Protein AF-A0A833PH75-F1 (afdb_monomer)

Mean predicted aligned error: 6.51 Å

pLDDT: mean 89.38, std 7.94, range [47.94, 96.06]

Sequence (144 aa):
MTLDDAKKLLNCRFNYELADLLGITNAANAELNKIYQVFSLYFEKLKEINEIVKTGDEQKIISISKDTNMYIQNGMSLAAIMANLISTPLFKVKRNVHGDVFTDKDGHPEILVDDSGMQVLDIEGLENALKQTHEGFNGSNTNL

Solvent-accessible surface area (backbone atoms only — not comparable to full-atom values): 8143 Å² total; per-residue (Å²): 135,53,75,67,57,52,52,50,53,51,51,54,50,52,53,51,59,49,50,53,52,51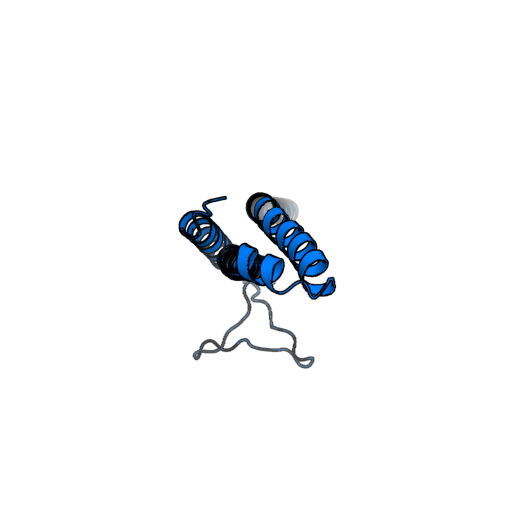,52,51,51,50,51,49,53,53,50,47,51,56,51,48,57,57,36,47,56,33,52,52,50,52,51,55,49,50,58,53,56,74,68,68,47,63,70,61,48,63,74,44,46,71,61,49,55,52,39,52,54,52,33,50,51,49,50,52,44,50,49,54,48,72,68,53,61,70,50,32,63,37,57,51,101,86,64,50,69,40,56,49,96,87,66,48,74,34,68,34,56,48,100,86,68,46,76,36,69,22,60,69,60,47,52,49,38,50,50,54,38,53,50,53,55,62,72,54,65,73,89,123

Nearest PDB structures (foldseek):
  6zw6-assembly1_A  TM=5.316E-01  e=1.282E+00  Nostoc punctiforme
  5eiu-assembly1_D  TM=4.679E-01  e=2.539E+00  Macaca mulatta

Secondary structure (DSSP, 8-state):
--HHHHHHHHHHHHHHHHHHHHHHHHHHHHHHHHHHHHHHHHHHHHHHHHHHHHTT-HHHHHHHHHHHHHHHHHHHHHHHHHHHHHTS-SBPBPB-TTSPBPB-TTSPBPBPB-TTSPBPB-HHHHHHHHHHHHHHHHHT----

Structure (mmCIF, N/CA/C/O backbone):
data_AF-A0A833PH75-F1
#
_entry.id   AF-A0A833PH75-F1
#
loop_
_atom_site.group_PDB
_atom_site.id
_atom_site.type_symbol
_atom_site.label_atom_id
_atom_site.label_alt_id
_atom_site.label_comp_id
_atom_site.label_asym_id
_atom_site.label_entity_id
_atom_site.label_seq_id
_atom_site.pdbx_PDB_ins_code
_atom_site.Cartn_x
_atom_site.Cartn_y
_atom_site.Cartn_z
_atom_site.occupancy
_atom_site.B_iso_or_equiv
_atom_site.auth_seq_id
_atom_site.auth_comp_id
_atom_site.auth_asym_id
_atom_site.auth_atom_id
_atom_site.pdbx_PDB_model_num
ATOM 1 N N . MET A 1 1 ? 34.985 -4.252 -29.484 1.00 70.19 1 MET A N 1
ATOM 2 C CA . MET A 1 1 ? 34.712 -4.165 -28.036 1.00 70.19 1 MET A CA 1
ATOM 3 C C . MET A 1 1 ? 35.459 -5.294 -27.355 1.00 70.19 1 MET A C 1
ATOM 5 O O . MET A 1 1 ? 35.337 -6.426 -27.813 1.00 70.19 1 MET A O 1
ATOM 9 N N . THR A 1 2 ? 36.282 -4.998 -26.350 1.00 93.50 2 THR A N 1
ATOM 10 C CA . THR A 1 2 ? 36.996 -6.036 -25.591 1.00 93.50 2 THR A CA 1
ATOM 11 C C . THR A 1 2 ? 36.107 -6.607 -24.482 1.00 93.50 2 THR A C 1
ATOM 13 O O . THR A 1 2 ? 35.103 -6.004 -24.102 1.00 93.50 2 THR A O 1
ATOM 16 N N . LEU A 1 3 ? 36.475 -7.773 -23.939 1.00 87.56 3 LEU A N 1
ATOM 17 C CA . LEU A 1 3 ? 35.796 -8.353 -22.774 1.00 87.56 3 LEU A CA 1
ATOM 18 C C . LEU A 1 3 ? 35.825 -7.405 -21.561 1.00 87.56 3 LEU A C 1
ATOM 20 O O . LEU A 1 3 ? 34.891 -7.395 -20.764 1.00 87.56 3 LEU A O 1
ATOM 24 N N . ASP A 1 4 ? 36.888 -6.612 -21.426 1.00 93.56 4 ASP A N 1
ATOM 25 C CA . ASP A 1 4 ? 37.040 -5.645 -20.339 1.00 93.56 4 ASP A CA 1
ATOM 26 C C . ASP A 1 4 ? 36.094 -4.445 -20.506 1.00 93.56 4 ASP A C 1
ATOM 28 O O . ASP A 1 4 ? 35.442 -4.028 -19.548 1.00 93.56 4 ASP A O 1
ATOM 32 N N . ASP A 1 5 ? 35.926 -3.960 -21.742 1.00 90.88 5 ASP A N 1
ATOM 33 C CA . ASP A 1 5 ? 34.956 -2.904 -22.064 1.00 90.88 5 ASP A CA 1
ATOM 34 C C . ASP A 1 5 ? 33.520 -3.364 -21.777 1.00 90.88 5 ASP A C 1
ATOM 36 O O . ASP A 1 5 ? 32.738 -2.635 -21.168 1.00 90.88 5 ASP A O 1
ATOM 40 N N . ALA A 1 6 ? 33.183 -4.602 -22.156 1.00 85.69 6 ALA A N 1
ATOM 41 C CA . ALA A 1 6 ? 31.864 -5.178 -21.901 1.00 85.69 6 ALA A CA 1
ATOM 42 C C . ALA A 1 6 ? 31.569 -5.302 -20.395 1.00 85.69 6 ALA A C 1
ATOM 44 O O . ALA A 1 6 ? 30.478 -4.953 -19.945 1.00 85.69 6 ALA A O 1
ATOM 45 N N . LYS A 1 7 ? 32.553 -5.738 -19.594 1.00 86.62 7 LYS A N 1
ATOM 46 C CA . LYS A 1 7 ? 32.425 -5.816 -18.127 1.00 86.62 7 LYS A CA 1
ATOM 47 C C . LYS A 1 7 ? 32.221 -4.443 -17.489 1.00 86.62 7 LYS A C 1
ATOM 49 O O . LYS A 1 7 ? 31.398 -4.313 -16.585 1.00 86.62 7 LYS A O 1
ATOM 54 N N . LYS A 1 8 ? 32.945 -3.421 -17.956 1.00 89.31 8 LYS A N 1
ATOM 55 C CA . LYS A 1 8 ? 32.794 -2.040 -17.473 1.00 89.31 8 LYS A CA 1
ATOM 56 C C . LYS A 1 8 ? 31.400 -1.492 -17.758 1.00 89.31 8 LYS A C 1
ATOM 58 O O . LYS A 1 8 ? 30.768 -0.972 -16.844 1.00 89.31 8 LYS A O 1
ATOM 63 N N . LEU A 1 9 ? 30.905 -1.660 -18.984 1.00 85.12 9 LEU A N 1
ATOM 64 C CA . LEU A 1 9 ? 29.565 -1.209 -19.372 1.00 85.12 9 LEU A CA 1
ATOM 65 C C . LEU A 1 9 ? 28.470 -1.894 -18.548 1.00 85.12 9 LEU A C 1
ATOM 67 O O . LEU A 1 9 ? 27.573 -1.219 -18.047 1.00 85.12 9 LEU A O 1
ATOM 71 N N . LEU A 1 10 ? 28.585 -3.209 -18.345 1.00 83.56 10 LEU A N 1
ATOM 72 C CA . LEU A 1 10 ? 27.644 -3.967 -17.525 1.00 83.56 10 LEU A CA 1
ATOM 73 C C . LEU A 1 10 ? 27.633 -3.465 -16.073 1.00 83.56 10 LEU A C 1
ATOM 75 O O . LEU A 1 10 ? 26.569 -3.221 -15.514 1.00 83.56 10 LEU A O 1
ATOM 79 N N . ASN A 1 11 ? 28.808 -3.246 -15.478 1.00 85.88 11 ASN A N 1
ATOM 80 C CA . ASN A 1 11 ? 28.910 -2.744 -14.108 1.00 85.88 11 ASN A CA 1
ATOM 81 C C . ASN A 1 11 ? 28.353 -1.314 -13.971 1.00 85.88 11 ASN A C 1
ATOM 83 O O . ASN A 1 11 ? 27.645 -1.013 -13.015 1.00 85.88 11 ASN A O 1
ATOM 87 N N . CYS A 1 12 ? 28.624 -0.425 -14.932 1.00 84.19 12 CYS A N 1
ATOM 88 C CA . CYS A 1 12 ? 28.032 0.916 -14.948 1.00 84.19 12 CYS A CA 1
ATOM 89 C C . CYS A 1 12 ? 26.501 0.862 -14.983 1.00 84.19 12 CYS A C 1
ATOM 91 O O . CYS A 1 12 ? 25.853 1.573 -14.218 1.00 84.19 12 CYS A O 1
ATOM 93 N N . ARG A 1 13 ? 25.936 -0.009 -15.822 1.00 81.69 13 ARG A N 1
ATOM 94 C CA . ARG A 1 13 ? 24.489 -0.194 -15.927 1.00 81.69 13 ARG A CA 1
ATOM 95 C C . ARG A 1 13 ? 23.872 -0.698 -14.621 1.00 81.69 13 ARG A C 1
ATOM 97 O O . ARG A 1 13 ? 22.929 -0.085 -14.134 1.00 81.69 13 ARG A O 1
ATOM 104 N N . PHE A 1 14 ? 24.43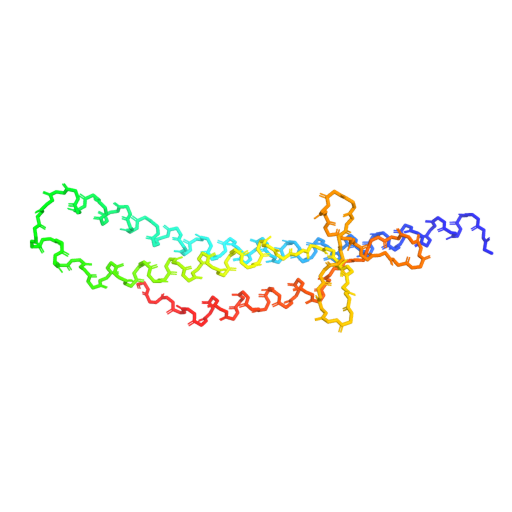4 -1.756 -14.034 1.00 83.88 14 PHE A N 1
ATOM 105 C CA . PHE A 1 14 ? 23.967 -2.284 -12.749 1.00 83.88 14 PHE A CA 1
ATOM 106 C C . PHE A 1 14 ? 23.964 -1.215 -11.656 1.00 83.88 14 PHE A C 1
ATOM 108 O O . PHE A 1 14 ? 22.999 -1.101 -10.910 1.00 83.88 14 PHE A O 1
ATOM 115 N N . ASN A 1 15 ? 25.020 -0.404 -11.568 1.00 85.69 15 ASN A N 1
ATOM 116 C CA . ASN A 1 15 ? 25.093 0.649 -10.556 1.00 85.69 15 ASN A CA 1
ATOM 117 C C . ASN A 1 15 ? 24.038 1.746 -10.758 1.00 85.69 15 ASN A C 1
ATOM 119 O O . ASN A 1 15 ? 23.555 2.291 -9.770 1.00 85.69 15 ASN A O 1
ATOM 123 N N . TYR A 1 16 ? 23.669 2.058 -12.004 1.00 85.31 16 TYR A N 1
ATOM 124 C CA . TYR A 1 16 ? 22.601 3.015 -12.294 1.00 85.31 16 TYR A CA 1
ATOM 125 C C . TYR A 1 16 ? 21.230 2.468 -11.869 1.00 85.31 16 TYR A C 1
ATOM 127 O O . TYR A 1 16 ? 20.540 3.104 -11.079 1.00 85.31 16 TYR A O 1
ATOM 135 N N . GLU A 1 17 ? 20.892 1.240 -12.279 1.00 83.44 17 GLU A N 1
ATOM 136 C CA . GLU A 1 17 ? 19.631 0.585 -11.891 1.00 83.44 17 GLU A CA 1
ATOM 137 C C . GLU A 1 17 ? 19.517 0.406 -10.363 1.00 83.44 17 GLU A C 1
ATOM 139 O O . GLU A 1 17 ? 18.447 0.596 -9.782 1.00 83.44 17 GLU A O 1
ATOM 144 N N . LEU A 1 18 ? 20.628 0.095 -9.682 1.00 84.81 18 LEU A N 1
ATOM 145 C CA . LEU A 1 18 ? 20.669 0.028 -8.219 1.00 84.81 18 LEU A CA 1
ATOM 146 C C . LEU A 1 18 ? 20.455 1.396 -7.565 1.00 84.81 18 LEU A C 1
ATOM 148 O O . LEU A 1 18 ? 19.778 1.471 -6.541 1.00 84.81 18 LEU A O 1
ATOM 152 N N . ALA A 1 19 ? 21.023 2.468 -8.123 1.00 89.00 19 ALA A N 1
ATOM 153 C CA . ALA A 1 19 ? 20.839 3.815 -7.594 1.00 89.00 19 ALA A CA 1
ATOM 154 C C . ALA A 1 19 ? 19.370 4.256 -7.683 1.00 89.00 19 ALA A C 1
ATOM 156 O O . ALA A 1 19 ? 18.834 4.769 -6.697 1.00 89.00 19 ALA A O 1
ATOM 157 N N . ASP A 1 20 ? 18.712 3.983 -8.810 1.00 87.56 20 ASP A N 1
ATOM 158 C CA . ASP A 1 20 ? 17.293 4.290 -9.013 1.00 87.56 20 ASP A CA 1
ATOM 159 C C . ASP A 1 20 ? 16.406 3.504 -8.036 1.00 87.56 20 ASP A C 1
ATOM 161 O O . ASP A 1 20 ? 15.569 4.082 -7.334 1.00 87.56 20 ASP A O 1
ATOM 165 N N . LEU A 1 21 ? 16.643 2.192 -7.910 1.00 87.06 21 LEU A N 1
ATOM 166 C CA . LEU A 1 21 ? 15.909 1.336 -6.975 1.00 87.06 21 LEU A CA 1
ATOM 167 C C . LEU A 1 21 ? 16.079 1.798 -5.520 1.00 87.06 21 LEU A C 1
ATOM 169 O O . LEU A 1 21 ? 15.104 1.852 -4.763 1.00 87.06 21 LEU A O 1
ATOM 173 N N . LEU A 1 22 ? 17.306 2.144 -5.120 1.00 89.69 22 LEU A N 1
ATOM 174 C CA . LEU A 1 22 ? 17.593 2.662 -3.783 1.00 89.69 22 LEU A CA 1
ATOM 175 C C . LEU A 1 22 ? 16.885 3.998 -3.539 1.00 89.69 22 LEU A C 1
ATOM 177 O O . LEU A 1 22 ? 16.297 4.184 -2.472 1.00 89.69 22 LEU A O 1
ATOM 181 N N . GLY A 1 23 ? 16.914 4.912 -4.511 1.00 92.00 23 GLY A N 1
ATOM 182 C CA . GLY A 1 23 ? 16.250 6.212 -4.420 1.00 92.00 23 GLY A CA 1
ATOM 183 C C . GLY A 1 23 ? 14.751 6.073 -4.158 1.00 92.00 23 GLY A C 1
ATOM 184 O O . GLY A 1 23 ? 14.233 6.631 -3.187 1.00 92.00 23 GLY A O 1
ATOM 185 N N . ILE A 1 24 ? 14.074 5.257 -4.964 1.00 89.81 24 ILE A N 1
ATOM 186 C CA . ILE A 1 24 ? 12.631 5.024 -4.842 1.00 89.81 24 ILE A CA 1
ATOM 187 C C . ILE A 1 24 ? 12.280 4.299 -3.548 1.00 89.81 24 ILE A C 1
ATOM 189 O O . ILE A 1 24 ? 11.356 4.709 -2.846 1.00 89.81 24 ILE A O 1
ATOM 193 N N . THR A 1 25 ? 13.023 3.251 -3.191 1.00 90.06 25 THR A N 1
ATOM 194 C CA . THR A 1 25 ? 12.748 2.482 -1.968 1.00 90.06 25 THR A CA 1
ATOM 195 C C . THR A 1 25 ? 12.897 3.361 -0.726 1.00 90.06 25 THR A C 1
ATOM 197 O O . THR A 1 25 ? 12.082 3.290 0.195 1.00 90.06 25 THR A O 1
ATOM 200 N N . ASN A 1 26 ? 13.896 4.247 -0.708 1.00 94.31 26 ASN A N 1
ATOM 201 C CA . ASN A 1 26 ? 14.068 5.216 0.371 1.00 94.31 26 ASN A CA 1
ATOM 202 C C . ASN A 1 26 ? 12.907 6.217 0.434 1.00 94.31 26 ASN A C 1
ATOM 204 O O . ASN A 1 26 ? 12.416 6.498 1.528 1.00 94.31 26 ASN A O 1
ATOM 208 N N . ALA A 1 27 ? 12.439 6.720 -0.712 1.00 94.25 27 ALA A N 1
ATOM 209 C CA . ALA A 1 27 ? 11.283 7.612 -0.771 1.00 94.25 27 ALA A CA 1
ATOM 210 C C . ALA A 1 27 ? 10.000 6.924 -0.269 1.00 94.25 27 ALA A C 1
ATOM 212 O O . ALA A 1 27 ? 9.290 7.488 0.565 1.00 94.25 27 ALA A O 1
ATOM 213 N N . ALA A 1 28 ? 9.747 5.683 -0.695 1.00 93.31 28 ALA A N 1
ATOM 214 C CA . ALA A 1 28 ? 8.609 4.884 -0.241 1.00 93.31 28 ALA A CA 1
ATOM 215 C C . ALA A 1 28 ? 8.651 4.630 1.263 1.00 93.31 28 ALA A C 1
ATOM 217 O O . ALA A 1 28 ? 7.669 4.880 1.958 1.00 93.31 28 ALA A O 1
ATOM 218 N N . ASN A 1 29 ? 9.805 4.223 1.792 1.00 94.69 29 ASN A N 1
ATOM 219 C CA . ASN A 1 29 ? 9.980 4.032 3.228 1.00 94.69 29 ASN A CA 1
ATOM 220 C C . ASN A 1 29 ? 9.762 5.331 4.012 1.00 94.69 29 ASN A C 1
ATOM 222 O O . ASN A 1 29 ? 9.152 5.311 5.081 1.00 94.69 29 ASN A O 1
ATOM 226 N N . ALA A 1 30 ? 10.250 6.466 3.508 1.00 95.69 30 ALA A N 1
ATOM 227 C CA . ALA A 1 30 ? 10.061 7.753 4.165 1.00 95.69 30 ALA A CA 1
ATOM 228 C C . ALA A 1 30 ? 8.578 8.156 4.220 1.00 95.69 30 ALA A C 1
ATOM 230 O O . ALA A 1 30 ? 8.105 8.559 5.281 1.00 95.69 30 ALA A O 1
ATOM 231 N N . GLU A 1 31 ? 7.837 8.019 3.117 1.00 93.69 31 GLU A N 1
ATOM 232 C CA . GLU A 1 31 ? 6.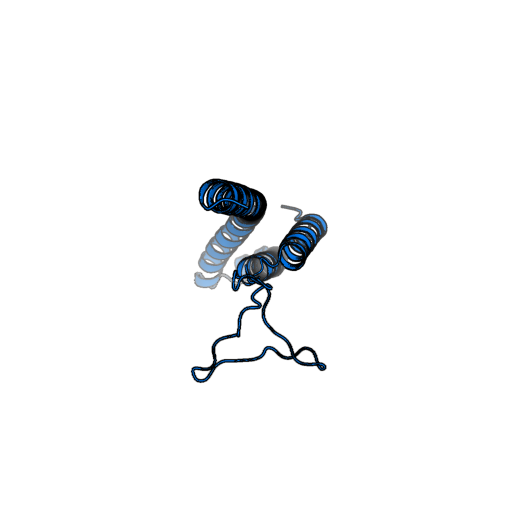400 8.327 3.079 1.00 93.69 31 GLU A CA 1
ATOM 233 C C . GLU A 1 31 ? 5.569 7.354 3.924 1.00 93.69 31 GLU A C 1
ATOM 235 O O . GLU A 1 31 ? 4.760 7.793 4.743 1.00 93.69 31 GLU A O 1
ATOM 240 N N . LEU A 1 32 ? 5.823 6.045 3.826 1.00 95.56 32 LEU A N 1
ATOM 241 C CA . LEU A 1 32 ? 5.142 5.044 4.653 1.00 95.56 32 LEU A CA 1
ATOM 242 C C . LEU A 1 32 ? 5.335 5.318 6.143 1.00 95.56 32 LEU A C 1
ATOM 244 O O . LEU A 1 32 ? 4.371 5.255 6.901 1.00 95.56 32 LEU A O 1
ATOM 248 N N . ASN A 1 33 ? 6.547 5.682 6.569 1.00 96.06 33 ASN A N 1
ATOM 249 C CA . ASN A 1 33 ? 6.811 6.007 7.970 1.00 96.06 33 ASN A CA 1
ATOM 250 C C . ASN A 1 33 ? 6.019 7.232 8.450 1.00 96.06 33 ASN A C 1
ATOM 252 O O . ASN A 1 33 ? 5.495 7.207 9.564 1.00 96.06 33 ASN A O 1
ATOM 256 N N . LYS A 1 34 ? 5.891 8.284 7.629 1.00 94.50 34 LYS A N 1
ATOM 257 C CA . LYS A 1 34 ? 5.078 9.466 7.976 1.00 94.50 34 LYS A CA 1
ATOM 258 C C . LYS A 1 34 ? 3.610 9.087 8.167 1.00 94.50 34 LYS A C 1
ATOM 260 O O . LYS A 1 34 ? 3.006 9.439 9.177 1.00 94.50 34 LYS A O 1
ATOM 265 N N . ILE A 1 35 ? 3.052 8.336 7.219 1.00 94.00 35 ILE A N 1
ATOM 266 C CA . ILE A 1 35 ? 1.645 7.921 7.256 1.00 94.00 35 ILE A CA 1
ATOM 267 C C . ILE A 1 35 ? 1.397 6.979 8.435 1.00 94.00 35 ILE A C 1
ATOM 269 O O . ILE A 1 35 ? 0.420 7.142 9.167 1.00 94.00 35 ILE A O 1
ATOM 273 N N . TYR A 1 36 ? 2.309 6.034 8.666 1.00 95.19 36 TYR A N 1
ATOM 274 C CA . TYR A 1 36 ? 2.221 5.069 9.755 1.00 95.19 36 TYR A CA 1
ATOM 275 C C . TYR A 1 36 ? 2.198 5.738 11.135 1.00 95.19 36 TYR A C 1
ATOM 277 O O . TYR A 1 36 ? 1.461 5.293 12.018 1.00 95.19 36 TYR A O 1
ATOM 285 N N . GLN A 1 37 ? 2.948 6.828 11.329 1.00 94.75 37 GLN A N 1
ATOM 286 C CA . GLN A 1 37 ? 2.911 7.595 12.578 1.00 94.75 37 GLN A CA 1
ATOM 287 C C . GLN A 1 37 ? 1.509 8.147 12.860 1.00 94.75 37 GLN A C 1
ATOM 289 O O . GLN A 1 37 ? 1.003 7.976 13.967 1.00 94.75 37 GLN A O 1
ATOM 294 N N . VAL A 1 38 ? 0.848 8.742 11.862 1.00 93.62 38 VAL A N 1
ATOM 295 C CA . VAL A 1 38 ? -0.519 9.273 12.015 1.00 93.62 38 VAL A CA 1
ATOM 296 C C . VAL A 1 38 ? -1.539 8.146 12.163 1.00 93.62 38 VAL A C 1
ATOM 298 O O . VAL A 1 38 ? -2.397 8.196 13.043 1.00 93.62 38 VAL A O 1
ATOM 301 N N . PHE A 1 39 ? -1.419 7.090 11.356 1.00 94.00 39 PHE A N 1
ATOM 302 C CA . PHE A 1 39 ? -2.258 5.897 11.467 1.00 94.00 39 PHE A CA 1
ATOM 303 C C . PHE A 1 39 ? -2.213 5.305 12.881 1.00 94.00 39 PHE A C 1
ATOM 305 O O . PHE A 1 39 ? -3.255 4.964 13.441 1.00 94.00 39 PHE A O 1
ATOM 312 N N . SER A 1 40 ? -1.022 5.236 13.481 1.00 94.25 40 SER A N 1
ATOM 313 C CA . SER A 1 40 ? -0.839 4.702 14.831 1.00 94.25 40 SER A CA 1
ATOM 314 C C . SER A 1 40 ? -1.624 5.500 15.873 1.00 94.25 40 SER A C 1
ATOM 316 O O . SER A 1 40 ? -2.204 4.902 16.774 1.00 94.25 40 SER A O 1
ATOM 318 N N . LEU A 1 41 ? -1.734 6.826 15.727 1.00 93.69 41 LEU A N 1
ATOM 319 C CA . LEU A 1 41 ? -2.539 7.657 16.631 1.00 93.69 41 LEU A CA 1
ATOM 320 C C . LEU A 1 41 ? -4.025 7.288 16.567 1.00 93.69 41 LEU A C 1
ATOM 322 O O . LEU A 1 41 ? -4.661 7.116 17.607 1.00 93.69 41 LEU A O 1
ATOM 326 N N . TYR A 1 42 ? -4.572 7.105 15.361 1.00 93.19 42 TYR A N 1
ATOM 327 C CA . TYR A 1 42 ? -5.950 6.635 15.208 1.00 93.19 42 TYR A CA 1
ATOM 328 C C . TYR A 1 42 ? -6.133 5.224 15.750 1.00 93.19 42 TYR A C 1
ATOM 330 O O . TYR A 1 42 ? -7.120 4.955 16.430 1.00 93.19 42 TYR A O 1
ATOM 338 N N . PHE A 1 43 ? -5.175 4.332 15.509 1.00 93.69 43 PHE A N 1
ATOM 339 C CA . PHE A 1 43 ? -5.235 2.970 16.022 1.00 93.69 43 PHE A CA 1
ATOM 340 C C . PHE A 1 43 ? -5.258 2.927 17.557 1.00 93.69 43 PHE A C 1
ATOM 342 O O . PHE A 1 43 ? -6.077 2.207 18.128 1.00 93.69 43 PHE A O 1
ATOM 349 N N . GLU A 1 44 ? -4.440 3.735 18.236 1.00 94.81 44 GLU A N 1
ATOM 350 C CA . GLU A 1 44 ? -4.490 3.850 19.699 1.00 94.81 44 GLU A CA 1
ATOM 351 C C . GLU A 1 44 ? -5.836 4.408 20.185 1.00 94.81 44 GLU A C 1
ATOM 353 O O . GLU A 1 44 ? -6.423 3.864 21.122 1.00 94.81 44 GLU A O 1
ATOM 358 N N . LYS A 1 45 ? -6.402 5.412 19.502 1.00 92.50 45 LYS A N 1
ATOM 359 C CA . LYS A 1 45 ? -7.742 5.930 19.830 1.00 92.50 45 LYS A CA 1
ATOM 360 C C . LYS A 1 45 ? -8.825 4.862 19.704 1.00 92.50 45 LYS A C 1
ATOM 362 O O . LYS A 1 45 ? -9.702 4.775 20.559 1.00 92.50 45 LYS A O 1
ATOM 367 N N . LEU A 1 46 ? -8.747 4.002 18.689 1.00 92.62 46 LEU A N 1
ATOM 368 C CA . LEU A 1 46 ? -9.680 2.883 18.536 1.00 92.62 46 LEU A CA 1
ATOM 369 C C . LEU A 1 46 ? -9.544 1.847 19.660 1.00 92.62 46 LEU A C 1
ATOM 371 O O . LEU A 1 46 ? -10.555 1.285 20.084 1.00 92.62 46 LEU A O 1
ATOM 375 N N . LYS A 1 47 ? -8.335 1.618 20.189 1.00 94.62 47 LYS A N 1
ATOM 376 C CA . LYS A 1 47 ? -8.151 0.772 21.380 1.00 94.62 47 LYS A CA 1
ATOM 377 C C . LYS A 1 47 ? -8.812 1.388 22.612 1.00 94.62 47 LYS A C 1
ATOM 379 O O . LYS A 1 47 ? -9.522 0.677 23.317 1.00 94.62 47 LYS A O 1
ATOM 384 N N . GLU A 1 48 ? -8.633 2.691 22.845 1.00 92.75 48 GLU A N 1
ATOM 385 C CA . GLU A 1 48 ? -9.300 3.414 23.942 1.00 92.75 48 GLU A CA 1
ATOM 386 C C . GLU A 1 48 ? -10.832 3.300 23.833 1.00 92.75 48 GLU A C 1
ATOM 388 O O . GLU A 1 48 ? -11.508 2.950 24.802 1.00 92.75 48 GLU A O 1
ATOM 393 N N . ILE A 1 49 ? -11.378 3.523 22.632 1.00 92.06 49 ILE A N 1
ATOM 394 C CA . ILE A 1 49 ? -12.813 3.389 22.343 1.00 92.06 49 ILE A CA 1
ATOM 395 C C . ILE A 1 49 ? -13.303 1.969 22.636 1.00 92.06 49 ILE A C 1
ATOM 397 O O . ILE A 1 49 ? -14.346 1.797 23.265 1.00 92.06 49 ILE A O 1
ATOM 401 N N . ASN A 1 50 ? -12.555 0.949 22.217 1.00 93.94 50 ASN A N 1
ATOM 402 C CA . ASN A 1 50 ? -12.903 -0.447 22.464 1.00 93.94 50 ASN A CA 1
ATOM 403 C C . ASN A 1 50 ? -12.998 -0.766 23.965 1.00 93.94 50 ASN A C 1
ATOM 405 O O . ASN A 1 50 ? -13.911 -1.480 24.377 1.00 93.94 50 ASN A O 1
ATOM 409 N N . GLU A 1 51 ? -12.114 -0.207 24.795 1.00 95.06 51 GLU A N 1
ATOM 410 C CA . GLU A 1 51 ? -12.219 -0.362 26.250 1.00 95.06 51 GLU A CA 1
ATOM 411 C C . GLU A 1 51 ? -13.477 0.308 26.816 1.00 95.06 51 GLU A C 1
ATOM 413 O O . GLU A 1 51 ? -14.140 -0.278 27.670 1.00 95.06 51 GLU A O 1
ATOM 418 N N . ILE A 1 52 ? -13.877 1.477 26.300 1.00 92.38 52 ILE A N 1
ATOM 419 C CA . ILE A 1 52 ? -15.131 2.135 26.704 1.00 92.38 52 ILE A CA 1
ATOM 420 C C . ILE A 1 52 ? -16.344 1.293 26.297 1.00 92.38 52 ILE A C 1
ATOM 422 O O . ILE A 1 52 ? -17.227 1.058 27.123 1.00 92.38 52 ILE A O 1
ATOM 426 N N . VAL A 1 53 ? -16.386 0.796 25.059 1.00 91.62 53 VAL A N 1
ATOM 427 C CA . VAL A 1 53 ? -17.502 -0.017 24.546 1.00 91.62 53 VAL A CA 1
ATOM 428 C C . VAL A 1 53 ? -17.703 -1.280 25.387 1.00 91.62 53 VAL A C 1
ATOM 430 O O . VAL A 1 53 ? -18.839 -1.616 25.723 1.00 91.62 53 VAL A O 1
ATOM 433 N N . LYS A 1 54 ? -16.619 -1.942 25.809 1.00 94.38 54 LYS A N 1
ATOM 434 C CA . LYS A 1 54 ? -16.680 -3.128 26.682 1.00 94.38 54 LYS A CA 1
ATOM 435 C C . LYS A 1 54 ? -17.343 -2.871 28.037 1.00 94.38 54 LYS A C 1
ATOM 437 O O . LYS A 1 54 ? -17.836 -3.818 28.642 1.00 94.38 54 LYS A O 1
ATOM 442 N N . THR A 1 55 ? -17.362 -1.627 28.525 1.00 93.81 55 THR A N 1
ATOM 443 C CA . THR A 1 55 ? -18.030 -1.296 29.797 1.00 93.81 55 THR A CA 1
ATOM 444 C C . THR A 1 55 ? -19.554 -1.372 29.712 1.00 93.81 55 THR A C 1
ATOM 446 O O . THR A 1 55 ? -20.203 -1.515 30.745 1.00 93.81 55 THR A O 1
ATOM 449 N N . GLY A 1 56 ? -20.131 -1.263 28.507 1.00 91.19 56 GLY A N 1
ATOM 450 C CA . GLY A 1 56 ? -21.581 -1.212 28.301 1.00 91.19 56 GLY A CA 1
ATOM 451 C C . GLY A 1 56 ? -22.254 0.081 28.784 1.00 91.19 56 GLY A C 1
ATOM 452 O O . GLY A 1 56 ? -23.479 0.138 28.837 1.00 91.19 56 GLY A O 1
ATOM 453 N N . ASP A 1 57 ? -21.485 1.115 29.145 1.00 94.06 57 ASP A N 1
ATOM 454 C CA . ASP A 1 57 ? -22.011 2.411 29.585 1.00 94.06 57 ASP A CA 1
ATOM 455 C C . ASP A 1 57 ? -22.519 3.226 28.385 1.00 94.06 57 ASP A C 1
ATOM 457 O O . ASP A 1 57 ? -21.749 3.854 27.652 1.00 94.06 57 ASP A O 1
ATOM 461 N N . GLU A 1 58 ? -23.836 3.207 28.184 1.00 92.56 58 GLU A N 1
ATOM 462 C CA . GLU A 1 58 ? -24.503 3.841 27.045 1.00 92.56 58 GLU A CA 1
ATOM 463 C C . GLU A 1 58 ? -24.223 5.350 26.955 1.00 92.56 58 GLU A C 1
ATOM 465 O O . GLU A 1 58 ? -24.004 5.870 25.861 1.00 92.56 58 GLU A O 1
ATOM 470 N N . GLN A 1 59 ? -24.132 6.057 28.089 1.00 92.50 59 GLN A N 1
ATOM 471 C CA . GLN A 1 59 ? -23.847 7.496 28.079 1.00 92.50 59 GLN A CA 1
ATOM 472 C C . GLN A 1 59 ? -22.427 7.783 27.591 1.00 92.50 59 GLN A C 1
ATOM 474 O O . GLN A 1 59 ? -22.223 8.688 26.777 1.00 92.50 59 GLN A O 1
ATOM 479 N N . LYS A 1 60 ? -21.444 6.991 28.037 1.00 90.56 60 LYS A N 1
ATOM 480 C CA . LYS A 1 60 ? -20.062 7.125 27.558 1.00 90.56 60 LYS A CA 1
ATOM 481 C C . LYS A 1 60 ? -19.946 6.780 26.079 1.00 90.56 60 LYS A C 1
ATOM 483 O O . LYS A 1 60 ? -19.290 7.515 25.346 1.00 90.56 60 LYS A O 1
ATOM 488 N N . ILE A 1 61 ? -20.618 5.724 25.625 1.00 91.25 61 ILE A N 1
ATOM 489 C CA . ILE A 1 61 ? -20.622 5.319 24.212 1.00 91.25 61 ILE A CA 1
ATOM 490 C C . ILE A 1 61 ? -21.213 6.429 23.332 1.00 91.25 61 ILE A C 1
ATOM 492 O O . ILE A 1 61 ? -20.617 6.795 22.317 1.00 91.25 61 ILE A O 1
ATOM 496 N N . ILE A 1 62 ? -22.337 7.025 23.742 1.00 91.69 62 ILE A N 1
ATOM 497 C CA . ILE A 1 62 ? -22.938 8.161 23.030 1.00 91.69 62 ILE A CA 1
ATOM 498 C C . ILE A 1 62 ? -21.969 9.350 22.992 1.00 91.69 62 ILE A C 1
ATOM 500 O O . ILE A 1 62 ? -21.809 9.963 21.936 1.00 91.69 62 ILE A O 1
ATOM 504 N N . SER A 1 63 ? -21.277 9.648 24.099 1.00 90.94 63 SER A N 1
ATOM 505 C CA . SER A 1 63 ? -20.365 10.800 24.167 1.00 90.94 63 SER A CA 1
ATOM 506 C C . SER A 1 63 ? -19.166 10.719 23.215 1.00 90.94 63 SER A C 1
ATOM 508 O O . SER A 1 63 ? -18.678 11.759 22.786 1.00 90.94 63 SER A O 1
ATOM 510 N N . ILE A 1 64 ? -18.722 9.512 22.840 1.00 89.56 64 ILE A N 1
ATOM 511 C CA . ILE A 1 64 ? -17.549 9.307 21.970 1.00 89.56 64 ILE A CA 1
ATOM 512 C C . ILE A 1 6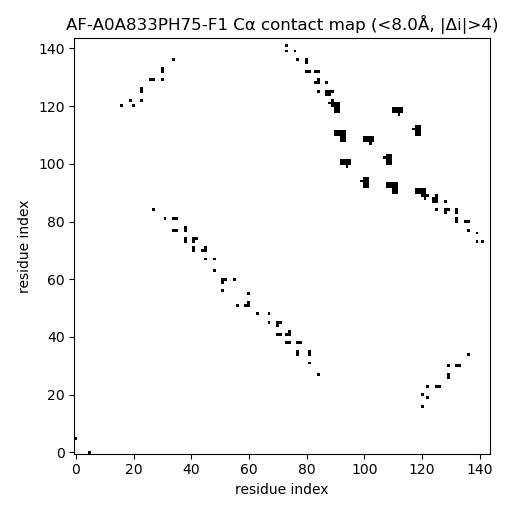4 ? -17.910 8.978 20.516 1.00 89.56 64 ILE A C 1
ATOM 514 O O . ILE A 1 64 ? -17.024 8.885 19.666 1.00 89.56 64 ILE A O 1
ATOM 518 N N . SER A 1 65 ? -19.192 8.762 20.207 1.00 84.69 65 SER A N 1
ATOM 519 C CA . SER A 1 65 ? -19.626 8.169 18.933 1.00 84.69 65 SER A CA 1
ATOM 520 C C . SER A 1 65 ? -19.227 8.997 17.703 1.00 84.69 65 SER A C 1
ATOM 522 O O . SER A 1 65 ? -18.783 8.444 16.694 1.00 84.69 65 SER A O 1
ATOM 524 N N . LYS A 1 66 ? -19.331 10.330 17.791 1.00 81.12 66 LYS A N 1
ATOM 525 C CA . LYS A 1 66 ? -18.996 11.232 16.680 1.00 81.12 66 LYS A CA 1
ATOM 526 C C . LYS A 1 66 ? -17.513 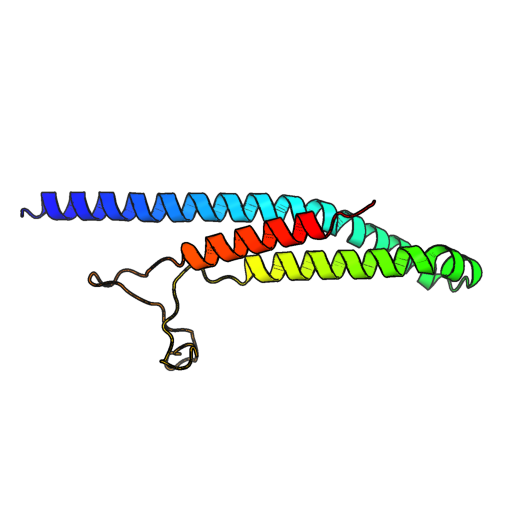11.147 16.309 1.00 81.12 66 LYS A C 1
ATOM 528 O O . LYS A 1 66 ? -17.190 10.945 15.140 1.00 81.12 66 LYS A O 1
ATOM 533 N N . ASP A 1 67 ? -16.637 11.242 17.303 1.00 86.44 67 ASP A N 1
ATOM 534 C CA . ASP A 1 67 ? -15.188 11.214 17.094 1.00 86.44 67 ASP A CA 1
ATOM 535 C C . ASP A 1 67 ? -14.721 9.807 16.702 1.00 86.44 67 ASP A C 1
ATOM 537 O O . ASP A 1 67 ? -13.861 9.649 15.840 1.00 86.44 67 ASP A O 1
ATOM 541 N N . THR A 1 68 ? -15.374 8.771 17.242 1.00 89.81 68 THR A N 1
ATOM 542 C CA . THR A 1 68 ? -15.127 7.366 16.886 1.00 89.81 68 THR A CA 1
ATOM 543 C C . THR A 1 68 ? -15.285 7.118 15.389 1.00 89.81 68 THR A C 1
ATOM 545 O O . THR A 1 68 ? -14.390 6.551 14.763 1.00 89.81 68 THR A O 1
ATOM 548 N N . ASN A 1 69 ? -16.393 7.562 14.788 1.00 88.69 69 ASN A N 1
ATOM 549 C CA . ASN A 1 69 ? -16.628 7.363 13.355 1.00 88.69 69 ASN A CA 1
ATOM 550 C C . ASN A 1 69 ? -15.568 8.064 12.499 1.00 88.69 69 ASN A C 1
ATOM 552 O O . ASN A 1 69 ? -15.092 7.488 11.520 1.00 88.69 69 ASN A O 1
ATOM 556 N N . MET A 1 70 ? -15.162 9.271 12.898 1.00 89.75 70 MET A N 1
ATOM 557 C CA . MET A 1 70 ? -14.091 10.011 12.234 1.00 89.75 70 MET A CA 1
ATOM 558 C C . MET A 1 70 ? -12.755 9.257 12.315 1.00 89.75 70 MET A C 1
ATOM 560 O O . MET A 1 70 ? -12.087 9.088 11.298 1.00 89.75 70 MET A O 1
ATOM 564 N N . TYR A 1 71 ? -12.379 8.738 13.489 1.00 91.69 71 TYR A N 1
ATOM 565 C CA . TYR A 1 71 ? -11.137 7.972 13.653 1.00 91.69 71 TYR A CA 1
ATOM 566 C C . TYR A 1 71 ? -11.120 6.684 12.828 1.00 91.69 71 TYR A C 1
ATOM 568 O O . TYR A 1 71 ? -10.095 6.358 12.232 1.00 91.69 71 TYR A O 1
ATOM 576 N N . ILE A 1 72 ? -12.252 5.976 12.741 1.00 90.88 72 ILE A N 1
ATOM 577 C CA . ILE A 1 72 ? -12.384 4.784 11.892 1.00 90.88 72 ILE A CA 1
ATOM 578 C C . ILE A 1 72 ? -12.179 5.159 10.420 1.00 90.88 72 ILE A C 1
ATOM 580 O O . ILE A 1 72 ? -11.374 4.533 9.731 1.00 90.88 72 ILE A O 1
ATOM 584 N N . GLN A 1 73 ? -12.876 6.190 9.934 1.00 90.75 73 GLN A N 1
ATOM 585 C CA . GLN A 1 73 ? -12.785 6.630 8.538 1.00 90.75 73 GLN A CA 1
ATOM 586 C C . GLN A 1 73 ? -11.371 7.080 8.164 1.00 90.75 73 GLN A C 1
ATOM 588 O O . GLN A 1 73 ? -10.846 6.660 7.127 1.00 90.75 73 GLN A O 1
ATOM 593 N N . ASN A 1 74 ? -10.729 7.868 9.026 1.00 90.31 74 ASN A N 1
ATOM 594 C CA . ASN A 1 74 ? -9.368 8.337 8.792 1.00 90.31 74 ASN A CA 1
ATOM 595 C C . ASN A 1 74 ? -8.374 7.168 8.837 1.00 90.31 74 ASN A C 1
ATOM 597 O O . ASN A 1 74 ? -7.566 7.017 7.923 1.00 90.31 74 ASN A O 1
ATOM 601 N N . GLY A 1 75 ? -8.479 6.282 9.834 1.00 91.94 75 GLY A N 1
ATOM 602 C CA . GLY A 1 75 ? -7.629 5.095 9.948 1.00 91.94 75 GLY A CA 1
ATOM 603 C C . GLY A 1 75 ? -7.728 4.166 8.733 1.00 91.94 75 GLY A C 1
ATOM 604 O O . GLY A 1 75 ? -6.701 3.748 8.199 1.00 91.94 75 GLY A O 1
ATOM 605 N N . MET A 1 76 ? -8.943 3.887 8.246 1.00 92.94 76 MET A N 1
ATOM 606 C CA . MET A 1 76 ? -9.150 3.074 7.038 1.00 92.94 76 MET A CA 1
ATOM 607 C C . MET A 1 76 ? -8.575 3.740 5.786 1.00 92.94 76 MET A C 1
ATOM 609 O O . MET A 1 76 ? -7.956 3.062 4.969 1.00 92.94 76 MET A O 1
ATOM 613 N N . SER A 1 77 ? -8.743 5.057 5.645 1.00 92.19 77 SER A N 1
ATOM 614 C CA . SER A 1 77 ? -8.218 5.802 4.495 1.00 92.19 77 SER A CA 1
ATOM 615 C C . SER A 1 77 ? -6.689 5.764 4.458 1.00 92.19 77 SER A C 1
ATOM 617 O O . SER A 1 77 ? -6.105 5.438 3.426 1.00 92.19 77 SER A O 1
ATOM 619 N N . LEU A 1 78 ? -6.031 5.993 5.600 1.00 93.94 78 LEU A N 1
ATOM 620 C CA . LEU A 1 78 ? -4.573 5.889 5.701 1.00 93.94 78 LEU A CA 1
ATOM 621 C C . LEU A 1 78 ? -4.079 4.457 5.444 1.00 93.94 78 LEU A C 1
ATOM 623 O O . LEU A 1 78 ? -3.077 4.270 4.755 1.00 93.94 78 LEU A O 1
ATOM 627 N N . ALA A 1 79 ? -4.788 3.439 5.944 1.00 94.38 79 ALA A N 1
ATOM 628 C CA . ALA A 1 79 ? -4.456 2.041 5.673 1.00 94.38 79 ALA A CA 1
ATOM 629 C C . ALA A 1 79 ? -4.554 1.700 4.179 1.00 94.38 79 ALA A C 1
ATOM 631 O O . ALA A 1 79 ? -3.666 1.035 3.648 1.00 94.38 79 ALA A O 1
ATOM 632 N N . ALA A 1 80 ? -5.590 2.187 3.490 1.00 94.69 80 ALA A N 1
ATOM 633 C CA . ALA A 1 80 ? -5.757 1.989 2.053 1.00 94.69 80 ALA A CA 1
ATOM 634 C C . ALA A 1 80 ? -4.627 2.648 1.248 1.00 94.69 80 ALA A C 1
ATOM 636 O O . ALA A 1 80 ? -4.087 2.032 0.330 1.00 94.69 80 ALA A O 1
ATOM 637 N N . ILE A 1 81 ? -4.222 3.864 1.631 1.00 93.19 81 ILE A N 1
ATOM 638 C CA . ILE A 1 81 ? -3.092 4.568 1.013 1.00 93.19 81 ILE A CA 1
ATOM 639 C C . ILE A 1 81 ? -1.794 3.759 1.174 1.00 93.19 81 ILE A C 1
ATOM 641 O O . ILE A 1 81 ? -1.107 3.498 0.186 1.00 93.19 81 ILE A O 1
ATOM 645 N N . MET A 1 82 ? -1.476 3.308 2.395 1.00 94.88 82 MET A N 1
ATOM 646 C CA . MET A 1 82 ? -0.278 2.493 2.645 1.00 94.88 82 MET A CA 1
ATOM 647 C C . MET A 1 82 ? -0.315 1.169 1.874 1.00 94.88 82 MET A C 1
ATOM 649 O O . MET A 1 82 ? 0.691 0.774 1.287 1.00 94.88 82 MET A O 1
ATOM 653 N N . ALA A 1 83 ? -1.467 0.493 1.850 1.00 95.50 83 ALA A N 1
ATOM 654 C CA . ALA A 1 83 ? -1.636 -0.766 1.133 1.00 95.50 83 ALA A CA 1
ATOM 655 C C . ALA A 1 83 ? -1.383 -0.600 -0.371 1.00 95.50 83 ALA A C 1
ATOM 657 O O . ALA A 1 83 ? -0.685 -1.424 -0.959 1.00 95.50 83 ALA A O 1
ATOM 658 N N . ASN A 1 84 ? -1.880 0.483 -0.976 1.00 94.19 84 ASN A N 1
ATOM 659 C CA . ASN A 1 84 ? -1.650 0.778 -2.388 1.00 94.19 84 ASN A CA 1
ATOM 660 C C . ASN A 1 84 ? -0.147 0.902 -2.697 1.00 94.19 84 ASN A C 1
ATOM 662 O O . ASN A 1 84 ? 0.355 0.216 -3.588 1.00 94.19 84 ASN A O 1
ATOM 666 N N . LEU A 1 85 ? 0.592 1.685 -1.901 1.00 94.69 85 LEU A N 1
ATOM 667 C CA . LEU A 1 85 ? 2.036 1.852 -2.087 1.00 94.69 85 LEU A CA 1
ATOM 668 C C . LEU A 1 85 ? 2.809 0.539 -1.889 1.00 94.69 85 LEU A C 1
ATOM 670 O O . LEU A 1 85 ? 3.633 0.187 -2.727 1.00 94.69 85 LEU A O 1
ATOM 674 N N . ILE A 1 86 ? 2.519 -0.219 -0.825 1.00 93.62 86 ILE A N 1
ATOM 675 C CA . ILE A 1 86 ? 3.216 -1.484 -0.517 1.00 93.62 86 ILE A CA 1
ATOM 676 C C . ILE A 1 86 ? 2.918 -2.565 -1.565 1.00 93.62 86 ILE A C 1
ATOM 678 O O . ILE A 1 86 ? 3.775 -3.394 -1.860 1.00 93.62 86 ILE A O 1
ATOM 682 N N . SER A 1 87 ? 1.712 -2.565 -2.135 1.00 92.38 87 SER A N 1
ATOM 683 C CA . SER A 1 87 ? 1.311 -3.526 -3.169 1.00 92.38 87 SER A CA 1
ATOM 684 C C . SER A 1 87 ? 1.835 -3.193 -4.570 1.00 92.38 87 SER A C 1
ATOM 686 O O . SER A 1 87 ? 1.631 -3.982 -5.494 1.00 92.38 87 SER A O 1
ATOM 688 N N . THR A 1 88 ? 2.507 -2.049 -4.745 1.00 91.88 88 THR A N 1
ATOM 689 C CA . THR A 1 88 ? 3.038 -1.635 -6.047 1.00 91.88 88 THR A CA 1
ATOM 690 C C . THR A 1 88 ? 4.212 -2.539 -6.450 1.00 91.88 88 THR A C 1
ATOM 692 O O . THR A 1 88 ? 5.196 -2.626 -5.710 1.00 91.88 88 THR A O 1
ATOM 695 N N . PRO A 1 89 ? 4.150 -3.227 -7.607 1.00 90.31 89 PRO A N 1
ATOM 696 C CA . PRO A 1 89 ? 5.243 -4.075 -8.072 1.00 90.31 89 PRO A CA 1
ATOM 697 C C . PRO A 1 89 ? 6.522 -3.273 -8.330 1.00 90.31 89 PRO A C 1
ATOM 699 O O . PRO A 1 89 ? 6.480 -2.200 -8.923 1.00 90.31 89 PRO A O 1
ATOM 702 N N . LEU A 1 90 ? 7.674 -3.829 -7.948 1.00 90.81 90 LEU A N 1
ATOM 703 C CA . LEU A 1 90 ? 8.975 -3.205 -8.224 1.00 90.81 90 LEU A CA 1
ATOM 704 C C . LEU A 1 90 ? 9.376 -3.293 -9.705 1.00 90.81 90 LEU A C 1
ATOM 706 O O . LEU A 1 90 ? 10.073 -2.421 -10.222 1.00 90.81 90 LEU A O 1
ATOM 710 N N . PHE A 1 91 ? 8.951 -4.358 -10.383 1.00 92.44 91 PHE A N 1
ATOM 711 C CA . PHE A 1 91 ? 9.282 -4.629 -11.778 1.00 92.44 91 PHE A CA 1
ATOM 712 C C . PHE A 1 91 ? 8.049 -4.515 -12.666 1.00 92.44 91 PHE A C 1
ATOM 714 O O . PHE A 1 91 ? 6.938 -4.860 -12.253 1.00 92.44 91 PHE A O 1
ATOM 721 N N . LYS A 1 92 ? 8.260 -4.101 -13.919 1.00 93.12 92 LYS A N 1
ATOM 722 C CA . LYS A 1 92 ? 7.197 -4.061 -14.922 1.00 93.12 92 LYS A CA 1
ATOM 723 C C . LYS A 1 92 ? 6.727 -5.481 -15.201 1.00 93.12 92 LYS A C 1
ATOM 725 O O . LYS A 1 92 ? 7.516 -6.350 -15.566 1.00 93.12 92 LYS A O 1
ATOM 730 N N . VAL A 1 93 ? 5.428 -5.712 -15.064 1.00 93.69 93 VAL A N 1
ATOM 731 C CA . VAL A 1 93 ? 4.790 -6.975 -15.453 1.00 93.69 93 VAL A CA 1
ATOM 732 C C . VAL A 1 93 ? 4.370 -6.924 -16.918 1.00 93.69 93 VAL A C 1
ATOM 734 O O . VAL A 1 93 ? 3.954 -5.878 -17.422 1.00 93.69 93 VAL A O 1
ATOM 737 N N . LYS A 1 94 ? 4.456 -8.055 -17.618 1.00 93.31 94 LYS A N 1
ATOM 738 C CA . LYS A 1 94 ? 3.958 -8.175 -18.988 1.00 93.31 94 LYS A CA 1
ATOM 739 C C . LYS A 1 94 ? 2.435 -8.126 -18.988 1.00 93.31 94 LYS A C 1
ATOM 741 O O . LYS A 1 94 ? 1.781 -8.769 -18.166 1.00 93.31 94 LYS A O 1
ATOM 746 N N . ARG A 1 95 ? 1.871 -7.399 -19.951 1.00 91.00 95 ARG A N 1
ATOM 747 C CA . ARG A 1 95 ? 0.422 -7.242 -20.113 1.00 91.00 95 ARG A CA 1
ATOM 748 C C . ARG A 1 95 ? -0.015 -7.529 -21.542 1.00 91.00 95 ARG A C 1
ATOM 750 O O . ARG A 1 95 ? 0.738 -7.270 -22.480 1.00 91.00 95 ARG A O 1
ATOM 757 N N . ASN A 1 96 ? -1.222 -8.061 -21.705 1.00 87.25 96 ASN A N 1
ATOM 758 C CA . ASN A 1 96 ? -1.843 -8.244 -23.014 1.00 87.25 96 ASN A CA 1
ATOM 759 C C . ASN A 1 96 ? -2.375 -6.901 -23.569 1.00 87.25 96 ASN A C 1
ATOM 761 O O . ASN A 1 96 ? -2.337 -5.868 -22.898 1.00 87.25 96 ASN A O 1
ATOM 765 N N . VAL A 1 97 ? -2.914 -6.913 -24.793 1.00 86.56 97 VAL A N 1
ATOM 766 C CA . VAL A 1 97 ? -3.491 -5.717 -25.449 1.00 86.56 97 VAL A CA 1
ATOM 767 C C . VAL A 1 97 ? -4.718 -5.136 -24.732 1.00 86.56 97 VAL A C 1
ATOM 769 O O . VAL A 1 97 ? -5.105 -4.004 -25.005 1.00 86.56 97 VAL A O 1
ATOM 772 N N . HIS A 1 98 ? -5.327 -5.899 -23.826 1.00 85.12 98 HIS A N 1
ATOM 773 C CA . HIS A 1 98 ? -6.464 -5.495 -23.002 1.00 85.12 98 HIS A CA 1
ATOM 774 C C . HIS A 1 98 ? -6.041 -5.007 -21.602 1.00 85.12 98 HIS A C 1
ATOM 776 O O . HIS A 1 98 ? -6.877 -4.494 -20.865 1.00 85.12 98 HIS A O 1
ATOM 782 N N . GLY A 1 99 ? -4.751 -5.105 -21.254 1.00 83.06 99 GLY A N 1
ATOM 783 C CA . GLY A 1 99 ? -4.183 -4.675 -19.974 1.00 83.06 99 GLY A CA 1
ATOM 784 C C . GLY A 1 99 ? -4.045 -5.771 -18.909 1.00 83.06 99 GLY A C 1
ATOM 785 O O . GLY A 1 99 ? -3.467 -5.502 -17.848 1.00 83.06 99 GLY A O 1
ATOM 786 N N . ASP A 1 100 ? -4.505 -6.997 -19.178 1.00 89.19 100 ASP A N 1
ATOM 787 C CA . ASP A 1 100 ? -4.405 -8.112 -18.229 1.00 89.19 100 ASP A CA 1
ATOM 788 C C . ASP A 1 100 ? -2.964 -8.595 -18.099 1.00 89.19 100 ASP A C 1
ATOM 790 O O . ASP A 1 100 ? -2.213 -8.629 -19.076 1.00 89.19 100 ASP A O 1
ATOM 794 N N . VAL A 1 101 ? -2.586 -8.993 -16.888 1.00 90.38 101 VAL A N 1
ATOM 795 C CA . VAL A 1 101 ? -1.245 -9.494 -16.574 1.00 90.38 101 VAL A CA 1
ATOM 796 C C . VAL A 1 101 ? -1.072 -10.900 -17.145 1.00 90.38 101 VAL A C 1
ATOM 798 O O . VAL A 1 101 ? -1.893 -11.778 -16.888 1.00 90.38 101 VAL A O 1
ATOM 801 N N . PHE A 1 102 ? 0.006 -11.125 -17.897 1.00 93.31 102 PHE A N 1
ATOM 802 C CA . PHE A 1 102 ? 0.394 -12.481 -18.282 1.00 93.31 102 PHE A CA 1
ATOM 803 C C . PHE A 1 102 ? 0.905 -13.240 -17.061 1.00 93.31 102 PHE A C 1
ATOM 805 O O . PHE A 1 102 ? 1.676 -12.691 -16.274 1.00 93.31 102 PHE A O 1
ATOM 812 N N . THR A 1 103 ? 0.508 -14.502 -16.926 1.00 92.56 103 THR A N 1
ATOM 813 C CA . THR A 1 103 ? 0.976 -15.381 -15.855 1.00 92.56 103 THR A CA 1
ATOM 814 C C . THR A 1 103 ? 1.723 -16.577 -16.416 1.00 92.56 103 THR A C 1
ATOM 816 O O . THR A 1 103 ? 1.353 -17.106 -17.467 1.00 92.56 103 THR A O 1
ATOM 819 N N . ASP A 1 104 ? 2.731 -17.035 -15.684 1.00 89.00 104 ASP A N 1
ATOM 820 C CA . ASP A 1 104 ? 3.407 -18.290 -15.973 1.00 89.00 104 ASP A CA 1
ATOM 821 C C . ASP A 1 104 ? 2.520 -19.512 -15.651 1.00 89.00 104 ASP A C 1
ATOM 823 O O . ASP A 1 104 ? 1.333 -19.406 -15.323 1.00 89.00 104 ASP A O 1
ATOM 827 N N . LYS A 1 105 ? 3.104 -20.707 -15.773 1.00 90.00 105 LYS A N 1
ATOM 828 C CA . LYS A 1 105 ? 2.409 -21.986 -15.562 1.00 90.00 105 LYS A CA 1
ATOM 829 C C . LYS A 1 105 ? 1.949 -22.200 -14.119 1.00 90.00 105 LYS A C 1
ATOM 831 O O . LYS A 1 105 ? 1.024 -22.980 -13.909 1.00 90.00 105 LYS A O 1
ATOM 836 N N . ASP A 1 106 ? 2.585 -21.524 -13.170 1.00 90.31 106 ASP A N 1
ATOM 837 C CA . ASP A 1 106 ? 2.295 -21.607 -11.740 1.00 90.31 106 ASP A CA 1
ATOM 838 C C . ASP A 1 106 ? 1.353 -20.471 -11.291 1.00 90.31 106 ASP A C 1
ATOM 840 O O . ASP A 1 106 ? 0.926 -20.419 -10.137 1.00 90.31 106 ASP A O 1
ATOM 844 N N . GLY A 1 107 ? 0.966 -19.588 -12.221 1.00 89.25 107 GLY A N 1
ATOM 845 C CA . GLY A 1 107 ? 0.051 -18.476 -11.983 1.00 89.25 107 GLY A CA 1
ATOM 846 C C . GLY A 1 107 ? 0.736 -17.204 -11.482 1.00 89.25 107 GLY A C 1
ATOM 847 O O . GLY A 1 107 ? 0.046 -16.282 -11.042 1.00 89.25 107 GLY A O 1
ATOM 848 N N . HIS A 1 108 ? 2.068 -17.115 -11.538 1.00 89.25 108 HIS A N 1
ATOM 849 C CA . HIS A 1 108 ? 2.795 -15.909 -11.148 1.00 89.25 108 HIS A CA 1
ATOM 850 C C . HIS A 1 108 ? 2.874 -14.900 -12.302 1.00 89.25 108 HIS A C 1
ATOM 852 O O . HIS A 1 108 ? 3.039 -15.309 -13.451 1.00 89.25 108 HIS A O 1
ATOM 858 N N . PRO A 1 109 ? 2.790 -13.582 -12.034 1.00 91.88 109 PRO A N 1
ATOM 859 C CA . PRO A 1 109 ? 2.982 -12.551 -13.050 1.00 91.88 109 PRO A CA 1
ATOM 860 C C . PRO A 1 109 ? 4.315 -12.683 -13.791 1.00 91.88 109 PRO A C 1
ATOM 862 O O . PRO A 1 109 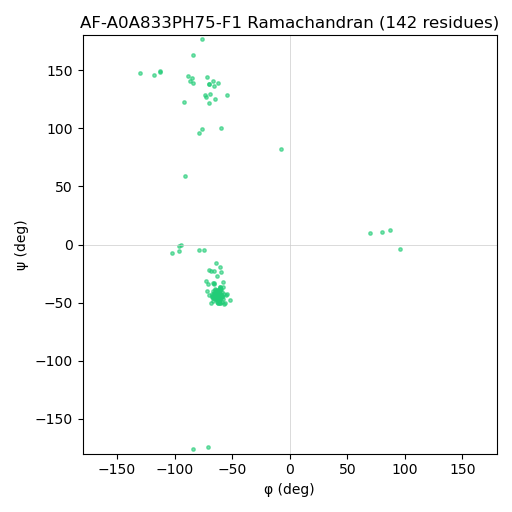? 5.380 -12.714 -13.173 1.00 91.88 109 PRO A O 1
ATOM 865 N N . GLU A 1 110 ? 4.275 -12.682 -15.121 1.00 94.12 110 GLU A N 1
ATOM 866 C CA . GLU A 1 110 ? 5.490 -12.622 -15.924 1.00 94.12 110 GLU A CA 1
ATOM 867 C C . GLU A 1 110 ? 6.108 -11.221 -15.870 1.00 94.12 110 GLU A C 1
ATOM 869 O O . GLU A 1 110 ? 5.456 -10.225 -16.190 1.00 94.12 110 GLU A O 1
ATOM 874 N N . ILE A 1 111 ? 7.394 -11.140 -15.526 1.00 94.25 111 ILE A N 1
ATOM 875 C CA . ILE A 1 111 ? 8.153 -9.885 -15.491 1.00 94.25 111 ILE A CA 1
ATOM 876 C C . ILE A 1 111 ? 8.688 -9.551 -16.890 1.00 94.25 111 ILE A C 1
ATOM 878 O O . ILE A 1 111 ? 9.147 -10.424 -17.634 1.00 94.25 111 ILE A O 1
ATOM 882 N N . LEU A 1 112 ? 8.626 -8.271 -17.258 1.00 93.62 112 LEU A N 1
ATOM 883 C CA . LEU A 1 112 ? 9.231 -7.741 -18.470 1.00 93.62 112 LEU A CA 1
ATOM 884 C C . LEU A 1 112 ? 10.756 -7.776 -18.340 1.00 93.62 112 LEU A C 1
ATOM 886 O O . LEU A 1 112 ? 11.323 -7.274 -17.369 1.00 93.62 112 LEU A O 1
ATOM 890 N N . VAL A 1 113 ? 11.406 -8.341 -19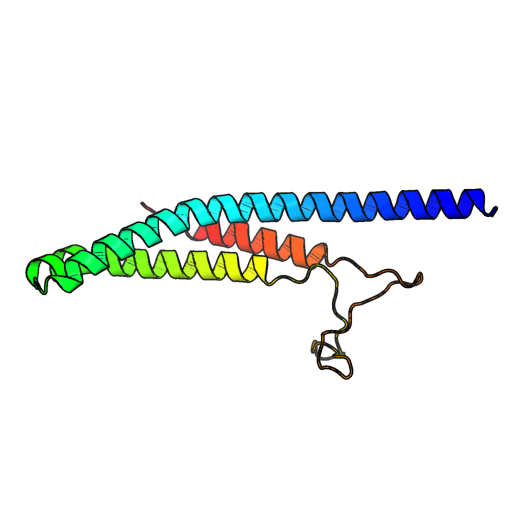.352 1.00 92.19 113 VAL A N 1
ATOM 891 C CA . VAL A 1 113 ? 12.859 -8.303 -19.508 1.00 92.19 113 VAL A CA 1
ATOM 892 C C . VAL A 1 113 ? 13.214 -7.461 -20.723 1.00 92.19 113 VAL A C 1
ATOM 894 O O . VAL A 1 113 ? 12.439 -7.393 -21.678 1.00 92.19 113 VAL A O 1
ATOM 897 N N . ASP A 1 114 ? 14.361 -6.807 -20.671 1.00 89.00 114 ASP A N 1
ATOM 898 C CA . ASP A 1 114 ? 14.885 -6.015 -21.774 1.00 89.00 114 ASP A CA 1
ATOM 899 C C . ASP A 1 114 ? 15.652 -6.872 -22.801 1.00 89.00 114 ASP A C 1
ATOM 901 O O . ASP A 1 114 ? 15.761 -8.094 -22.668 1.00 89.00 114 ASP A O 1
ATOM 905 N N . ASP A 1 115 ? 16.248 -6.221 -23.804 1.00 88.81 115 ASP A N 1
ATOM 906 C CA . ASP A 1 115 ? 17.021 -6.879 -24.868 1.00 88.81 115 ASP A CA 1
ATOM 907 C C . ASP A 1 115 ? 18.245 -7.664 -24.360 1.00 88.81 115 ASP A C 1
ATOM 909 O O . ASP A 1 115 ? 18.767 -8.535 -25.057 1.00 88.81 115 ASP A O 1
ATOM 913 N N . SER A 1 116 ? 18.717 -7.370 -23.145 1.00 83.81 116 SER A N 1
ATOM 914 C CA . SER A 1 116 ? 19.821 -8.082 -22.495 1.00 83.81 116 SER A CA 1
ATOM 915 C C . SER A 1 116 ? 19.363 -9.214 -21.569 1.00 83.81 116 SER A C 1
ATOM 917 O O . SER A 1 116 ? 20.201 -9.903 -20.987 1.00 83.81 116 SER A O 1
ATOM 919 N N . GLY A 1 117 ? 18.049 -9.433 -21.448 1.00 85.69 117 GLY A N 1
ATOM 920 C CA . GLY A 1 117 ? 17.452 -10.418 -20.549 1.00 85.69 117 GLY A CA 1
ATOM 921 C C . GLY A 1 117 ? 17.355 -9.957 -19.091 1.00 85.69 117 GLY A C 1
ATOM 922 O O . GLY A 1 117 ? 17.061 -10.773 -18.218 1.00 85.69 117 GLY A O 1
ATOM 923 N N . MET A 1 118 ? 17.595 -8.674 -18.816 1.00 84.94 118 MET A N 1
ATOM 924 C CA . MET A 1 118 ? 17.522 -8.077 -17.483 1.00 84.94 118 MET A CA 1
ATOM 925 C C . MET A 1 118 ? 16.096 -7.627 -17.172 1.00 84.94 118 MET A C 1
ATOM 927 O O . MET A 1 118 ? 15.404 -7.098 -18.039 1.00 84.94 118 MET A O 1
ATOM 931 N N . GLN A 1 119 ? 15.649 -7.821 -15.930 1.00 90.00 119 GLN A N 1
ATOM 932 C CA . GLN A 1 119 ? 14.318 -7.398 -15.490 1.00 90.00 119 GLN A CA 1
ATOM 933 C C . GLN A 1 119 ? 14.193 -5.872 -15.502 1.00 90.00 119 GLN A C 1
ATOM 935 O O . GLN A 1 119 ? 15.082 -5.164 -15.036 1.00 90.00 119 GLN A O 1
ATOM 940 N N . VAL A 1 120 ? 13.069 -5.367 -16.008 1.00 91.19 120 VAL A N 1
ATOM 941 C CA . VAL A 1 120 ? 12.823 -3.927 -16.137 1.00 91.19 120 VAL A CA 1
ATOM 942 C C . VAL A 1 120 ? 12.117 -3.400 -14.890 1.00 91.19 120 VAL A C 1
ATOM 944 O O . VAL A 1 120 ? 11.028 -3.864 -14.549 1.00 91.19 120 VAL A O 1
ATOM 947 N N . LEU A 1 121 ? 12.715 -2.410 -14.223 1.00 90.81 121 LEU A N 1
ATOM 948 C CA . LEU A 1 121 ? 12.105 -1.709 -13.088 1.00 90.81 121 LEU A CA 1
ATOM 949 C C . LEU A 1 121 ? 10.884 -0.889 -13.526 1.00 90.81 121 LEU A C 1
ATOM 951 O O . LEU A 1 121 ? 10.900 -0.239 -14.575 1.00 90.81 121 LEU A O 1
ATOM 955 N N . ASP A 1 122 ? 9.835 -0.875 -12.701 1.00 92.06 122 ASP A N 1
ATOM 956 C CA . ASP A 1 122 ? 8.648 -0.041 -12.927 1.00 92.06 122 ASP A CA 1
ATOM 957 C C . ASP A 1 122 ? 8.776 1.326 -12.251 1.00 92.06 122 ASP A C 1
ATOM 959 O O . ASP A 1 122 ? 7.983 1.695 -11.389 1.00 92.06 122 ASP A O 1
ATOM 963 N N . ILE A 1 123 ? 9.812 2.075 -12.636 1.00 90.38 123 ILE A N 1
ATOM 964 C CA . ILE A 1 123 ? 10.100 3.411 -12.092 1.00 90.38 123 ILE A CA 1
ATOM 965 C C . ILE A 1 123 ? 8.863 4.315 -12.176 1.00 90.38 123 ILE A C 1
ATOM 967 O O . ILE A 1 123 ? 8.458 4.896 -11.176 1.00 90.38 123 ILE A O 1
ATOM 971 N N . GLU A 1 124 ? 8.209 4.361 -13.337 1.00 91.00 124 GLU A N 1
ATOM 972 C CA . GLU A 1 124 ? 7.005 5.170 -13.561 1.00 91.00 124 GLU A CA 1
ATOM 973 C C . GLU A 1 124 ? 5.837 4.738 -12.661 1.00 91.00 124 GLU A C 1
ATOM 975 O O . GLU A 1 124 ? 5.147 5.586 -12.090 1.00 91.00 124 GLU A O 1
ATOM 980 N N . GLY A 1 125 ? 5.605 3.427 -12.517 1.00 91.56 125 GLY A N 1
ATOM 981 C CA . GLY A 1 125 ? 4.569 2.892 -11.635 1.00 91.56 125 GLY A CA 1
ATOM 982 C C . GLY A 1 125 ? 4.822 3.243 -10.170 1.00 91.56 125 GLY A C 1
ATOM 983 O O . GLY A 1 125 ? 3.908 3.693 -9.477 1.00 91.56 125 GLY A O 1
ATOM 984 N N . LEU A 1 126 ? 6.070 3.114 -9.720 1.00 92.50 126 LEU A N 1
ATOM 985 C CA . LEU A 1 126 ? 6.487 3.436 -8.356 1.00 92.50 126 LEU A CA 1
ATOM 986 C C . LEU A 1 126 ? 6.408 4.941 -8.072 1.00 92.50 126 LEU A C 1
ATOM 988 O O . LEU A 1 126 ? 5.879 5.341 -7.037 1.00 92.50 126 LEU A O 1
ATOM 992 N N . GLU A 1 127 ? 6.872 5.788 -8.991 1.00 93.44 127 GLU A N 1
ATOM 993 C CA . GLU A 1 127 ? 6.761 7.246 -8.875 1.00 93.44 127 GLU A CA 1
ATOM 994 C C . GLU A 1 127 ? 5.299 7.704 -8.843 1.00 93.44 127 GLU A C 1
ATOM 996 O O . GLU A 1 127 ? 4.929 8.560 -8.037 1.00 93.44 127 GLU A O 1
ATOM 10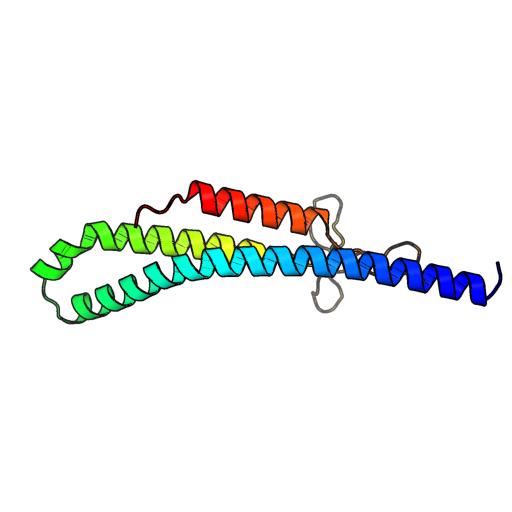01 N N . ASN A 1 128 ? 4.439 7.108 -9.672 1.00 94.25 128 ASN A N 1
ATOM 1002 C CA . ASN A 1 128 ? 3.009 7.395 -9.658 1.00 94.25 128 ASN A CA 1
ATOM 1003 C C . ASN A 1 128 ? 2.357 6.947 -8.341 1.00 94.25 128 ASN A C 1
ATOM 1005 O O . ASN A 1 128 ? 1.598 7.710 -7.745 1.00 94.25 128 ASN A O 1
ATOM 1009 N N . ALA A 1 129 ? 2.686 5.751 -7.845 1.00 94.25 129 ALA A N 1
ATOM 1010 C CA . ALA A 1 129 ? 2.198 5.265 -6.557 1.00 94.25 129 ALA A CA 1
ATOM 1011 C C . ALA A 1 129 ? 2.638 6.177 -5.400 1.00 94.25 129 ALA A C 1
ATOM 1013 O O . ALA A 1 129 ? 1.827 6.510 -4.532 1.00 94.25 129 ALA A O 1
ATOM 1014 N N . LEU A 1 130 ? 3.889 6.647 -5.412 1.00 93.88 130 LEU A N 1
ATOM 1015 C CA . LEU A 1 130 ? 4.412 7.622 -4.451 1.00 93.88 130 LEU A CA 1
ATOM 1016 C C . LEU A 1 130 ? 3.672 8.956 -4.527 1.00 93.88 130 LEU A C 1
ATOM 1018 O O . LEU A 1 130 ? 3.268 9.496 -3.497 1.00 93.88 130 LEU A O 1
ATOM 1022 N N . LYS A 1 131 ? 3.451 9.476 -5.736 1.00 94.81 131 LYS A N 1
ATOM 1023 C CA . LYS A 1 131 ? 2.712 10.721 -5.947 1.00 94.81 131 LYS A CA 1
ATOM 1024 C C . LYS A 1 131 ? 1.283 10.617 -5.416 1.00 94.81 131 LYS A C 1
ATOM 1026 O O . LYS A 1 131 ? 0.867 11.465 -4.633 1.00 94.81 131 LYS A O 1
ATOM 1031 N N . GLN A 1 132 ? 0.558 9.563 -5.788 1.00 93.88 132 GLN A N 1
ATOM 1032 C CA . GLN A 1 132 ? -0.805 9.318 -5.307 1.00 93.88 132 GLN A CA 1
ATOM 1033 C C . GLN A 1 132 ? -0.847 9.157 -3.788 1.00 93.88 132 GLN A C 1
ATOM 1035 O O . GLN A 1 132 ? -1.764 9.651 -3.138 1.00 93.88 132 GLN A O 1
ATOM 1040 N N . THR A 1 133 ? 0.162 8.499 -3.214 1.00 92.69 133 THR A N 1
ATOM 1041 C CA . THR A 1 133 ? 0.304 8.348 -1.764 1.00 92.69 133 THR A CA 1
ATOM 1042 C C . THR A 1 133 ? 0.460 9.700 -1.079 1.00 92.69 133 THR A C 1
ATOM 1044 O O . THR A 1 133 ? -0.264 10.000 -0.130 1.00 92.69 133 THR A O 1
ATOM 1047 N N . HIS A 1 134 ? 1.358 10.539 -1.592 1.00 92.38 134 HIS A N 1
ATOM 1048 C CA . HIS A 1 134 ? 1.604 11.875 -1.067 1.00 92.38 134 HIS A CA 1
ATOM 1049 C C . HIS A 1 134 ? 0.363 12.777 -1.176 1.00 92.38 134 HIS A C 1
ATOM 1051 O O . HIS A 1 134 ? -0.023 13.440 -0.212 1.00 92.38 134 HIS A O 1
ATOM 1057 N N . GLU A 1 135 ? -0.301 12.776 -2.333 1.00 91.56 135 GLU A N 1
ATOM 1058 C CA . GLU A 1 135 ? -1.532 13.538 -2.570 1.00 91.56 135 GLU A CA 1
ATOM 1059 C C . GLU A 1 135 ? -2.683 13.050 -1.682 1.00 91.56 135 GLU A C 1
ATOM 1061 O O . GLU A 1 135 ? -3.370 13.864 -1.065 1.00 91.56 135 GLU A O 1
ATOM 1066 N N . GLY A 1 136 ? -2.859 11.731 -1.563 1.00 87.25 136 GLY A N 1
ATOM 1067 C CA . GLY A 1 136 ? -3.867 11.120 -0.702 1.00 87.25 136 GLY A CA 1
ATOM 1068 C C . GLY A 1 136 ? -3.650 11.454 0.771 1.00 87.25 136 GLY A C 1
ATOM 1069 O O . GLY A 1 136 ? -4.605 11.783 1.475 1.00 87.25 136 GLY A O 1
ATOM 1070 N N . PHE A 1 137 ? -2.399 11.441 1.236 1.00 87.19 137 PHE A N 1
ATOM 1071 C CA . PHE A 1 137 ? -2.065 11.810 2.609 1.00 87.19 137 PHE A CA 1
ATOM 1072 C C . PHE A 1 137 ? -2.331 13.296 2.890 1.00 87.19 137 PHE A C 1
ATOM 1074 O O . PHE A 1 137 ? -3.026 13.618 3.852 1.00 87.19 137 PHE A O 1
ATOM 1081 N N . ASN A 1 138 ? -1.873 14.204 2.022 1.00 82.19 138 ASN A N 1
ATOM 1082 C CA . ASN A 1 138 ? -2.109 15.645 2.183 1.00 82.19 138 ASN A CA 1
ATOM 1083 C C . ASN A 1 138 ? -3.600 16.010 2.078 1.00 82.19 138 ASN A C 1
ATOM 1085 O O . ASN A 1 138 ? -4.094 16.855 2.824 1.00 82.19 138 ASN A O 1
ATOM 1089 N N . GLY A 1 139 ? -4.329 15.366 1.162 1.00 69.25 139 GLY A N 1
ATOM 1090 C CA . GLY A 1 139 ? -5.773 15.539 0.999 1.00 69.25 139 GLY A CA 1
ATOM 1091 C C . GLY A 1 139 ? -6.583 14.983 2.170 1.00 69.25 139 GLY A C 1
ATOM 1092 O O . GLY A 1 139 ? -7.689 15.456 2.422 1.00 69.25 139 GLY A O 1
ATOM 1093 N N . SER A 1 140 ? -6.015 14.040 2.927 1.00 64.75 140 SER A N 1
ATOM 1094 C CA . SER A 1 140 ? -6.623 13.510 4.151 1.00 64.75 140 SER A CA 1
ATOM 1095 C C . SER A 1 140 ? -6.535 14.475 5.334 1.00 64.75 140 SER A C 1
ATOM 1097 O O . SER A 1 140 ? -7.102 14.133 6.366 1.00 64.75 140 SER A O 1
ATOM 1099 N N . ASN A 1 141 ? -5.847 15.628 5.181 1.00 54.22 141 ASN A N 1
ATOM 1100 C CA . ASN A 1 141 ? -5.571 16.682 6.171 1.00 54.22 141 ASN A CA 1
ATOM 1101 C C . ASN A 1 141 ? -6.322 16.469 7.4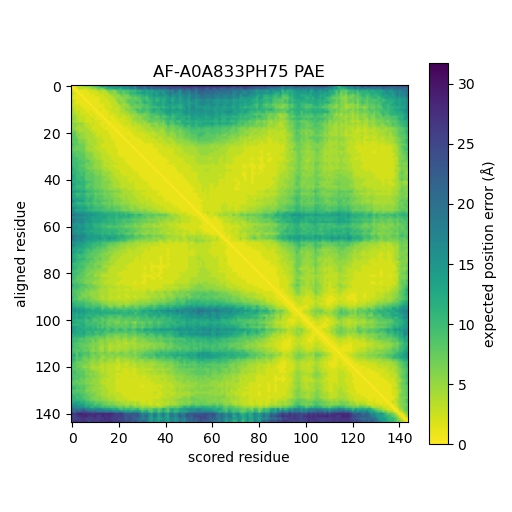91 1.00 54.22 141 ASN A C 1
ATOM 1103 O O . ASN A 1 141 ? -7.431 16.953 7.733 1.00 54.22 141 ASN A O 1
ATOM 1107 N N . THR A 1 142 ? -5.708 15.616 8.298 1.00 54.88 142 THR A N 1
ATOM 1108 C CA . THR A 1 142 ? -6.289 15.005 9.475 1.00 54.88 142 THR A CA 1
ATOM 1109 C C . THR A 1 142 ? -6.252 16.030 10.592 1.00 54.88 142 THR A C 1
ATOM 1111 O O . THR A 1 142 ? -5.218 16.183 11.242 1.00 54.88 142 THR A O 1
ATOM 1114 N N . ASN A 1 143 ? -7.351 16.760 10.798 1.00 47.94 143 ASN A N 1
ATOM 1115 C CA . ASN A 1 143 ? -7.557 17.500 12.041 1.00 47.94 143 ASN A CA 1
ATOM 1116 C C . ASN A 1 143 ? -7.550 16.471 13.183 1.00 47.94 143 ASN A C 1
ATOM 1118 O O . ASN A 1 143 ? -8.519 15.729 13.360 1.00 47.94 143 ASN A O 1
ATOM 1122 N N . LEU A 1 144 ? -6.414 16.371 13.869 1.00 49.88 144 LEU A N 1
ATOM 1123 C CA . LEU A 1 144 ? -6.290 15.768 15.191 1.00 49.88 144 LEU A CA 1
ATOM 1124 C C . LEU A 1 144 ? -6.642 16.821 16.241 1.00 49.88 144 LEU A C 1
ATOM 1126 O O . LEU A 1 144 ? -6.189 17.977 16.078 1.00 49.88 144 LEU A O 1
#

Foldseek 3Di:
DDPVVVVVVVVVVVVVVVVLLVVLVVLLVVLLVVLVVVLVVLVVVLVVLVVVVVVVPPVSNVVCVVVNVVSVVLNVLSVVLNCLLVPQDQFDFDADPVGHFDADPVRHTHFDADPVRHGHTPSVSSVVSSVCSVVSVVVSVDPD

Organism: Acinetobacter bereziniae (NCBI:txid106648)

Radius of gyration: 22.57 Å; Cα contacts (8 Å, |Δi|>4): 110; chains: 1; bounding box: 62×40×58 Å